Protein AF-A0A0J8VM54-F1 (afdb_monomer)

Foldseek 3Di:
DPDPPLWDKDWDDDPRVVCQQCQQQPPCSVVLVVQLVVQCVVFFVPDDDADKIWIATPVGHTWIFHPFQKTWGADPVLGDTDIDGRVLSRLLSSLVSLVVQLVVCVVVVNVPSNVSSVVNNVSSVVNLVSDPCSVSSVSSND

Sequence (142 aa):
MTSAVIPVVTRIEGAQRLCFLPDLFGGDFVFAESMVYAYADRYCPDYRG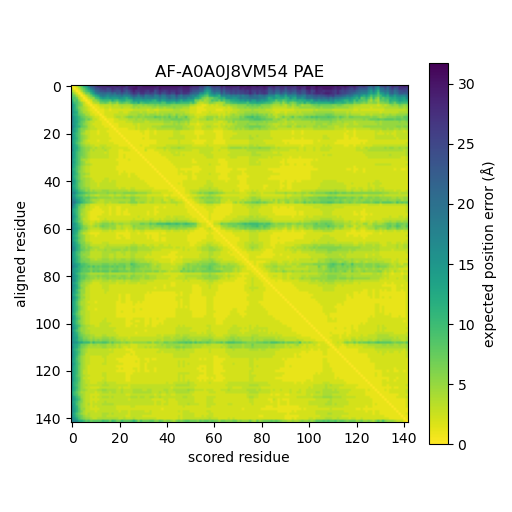GYWHFYRLPDGGGFMAPDADILTLSNACNGFSGTVSGNAAGFILTALVLNHRCWHYNRHGNGALCAHMAKRHEQLMSFVAFHPEQSLIWRALD

Organism: NCBI:txid435910

Radius of gyration: 14.7 Å; Cα contacts (8 Å, |Δi|>4): 213; chains: 1; bounding box: 39×41×33 Å

Structure (mmCIF, N/CA/C/O backbone):
data_AF-A0A0J8VM54-F1
#
_entry.id   AF-A0A0J8VM54-F1
#
loop_
_atom_site.group_PDB
_atom_site.id
_atom_site.type_symbol
_atom_site.label_atom_id
_atom_site.label_alt_id
_atom_site.label_comp_id
_atom_site.label_asym_id
_atom_site.label_entity_id
_atom_site.label_seq_id
_atom_site.pdbx_PDB_ins_code
_atom_site.Cartn_x
_atom_site.Cartn_y
_atom_site.Cartn_z
_atom_site.occupancy
_atom_site.B_iso_or_equiv
_atom_site.auth_seq_id
_atom_site.auth_comp_id
_atom_site.auth_asym_id
_atom_site.auth_atom_id
_atom_site.pdbx_PDB_model_num
ATOM 1 N N . MET A 1 1 ? -17.795 27.802 -5.518 1.00 38.44 1 MET A N 1
ATOM 2 C CA . MET A 1 1 ? -17.517 26.688 -4.590 1.00 38.44 1 MET A CA 1
ATOM 3 C C . MET A 1 1 ? -17.520 25.414 -5.416 1.00 38.44 1 MET A C 1
ATOM 5 O O . MET A 1 1 ? -18.585 24.891 -5.711 1.00 38.44 1 MET A O 1
ATOM 9 N N . THR A 1 2 ? -16.363 24.995 -5.923 1.00 43.06 2 THR A N 1
ATOM 10 C CA . THR A 1 2 ? -16.221 23.716 -6.628 1.00 43.06 2 THR A CA 1
ATOM 11 C C . THR A 1 2 ? -16.430 22.606 -5.607 1.00 43.06 2 THR A C 1
ATOM 13 O O . THR A 1 2 ? -15.678 22.504 -4.642 1.00 43.06 2 THR A O 1
ATOM 16 N N . SER A 1 3 ? -17.499 21.827 -5.768 1.00 45.53 3 SER A N 1
ATOM 17 C CA . SER A 1 3 ? -17.696 20.607 -4.988 1.00 45.53 3 SER A CA 1
ATOM 18 C C . SER A 1 3 ? -16.479 19.712 -5.230 1.00 45.53 3 SER A C 1
ATOM 20 O O . SER A 1 3 ? -16.167 19.406 -6.383 1.00 45.53 3 SER A O 1
ATOM 22 N N . ALA A 1 4 ? -15.730 19.385 -4.177 1.00 58.78 4 ALA A N 1
ATOM 23 C CA . ALA A 1 4 ? -14.608 18.466 -4.285 1.00 58.78 4 ALA A CA 1
ATOM 24 C C . ALA A 1 4 ? -15.178 17.083 -4.617 1.00 58.78 4 ALA A C 1
ATOM 26 O O . ALA A 1 4 ? -15.826 16.454 -3.782 1.00 58.78 4 ALA A O 1
ATOM 27 N N . VAL A 1 5 ? -14.997 16.644 -5.861 1.00 66.81 5 VAL A N 1
ATOM 28 C CA . VAL A 1 5 ? -15.379 15.298 -6.287 1.00 66.81 5 VAL A CA 1
ATOM 29 C C . VAL A 1 5 ? -14.474 14.324 -5.543 1.00 66.81 5 VAL A C 1
ATOM 31 O O . VAL A 1 5 ? -13.259 14.368 -5.723 1.00 66.81 5 VAL A O 1
ATOM 34 N N . ILE A 1 6 ? -15.053 13.472 -4.692 1.00 70.38 6 ILE A N 1
ATOM 35 C CA . ILE A 1 6 ? -14.310 12.386 -4.049 1.00 70.38 6 ILE A CA 1
ATOM 36 C C . ILE A 1 6 ? -13.888 11.417 -5.162 1.00 70.38 6 ILE A C 1
ATOM 38 O O . ILE A 1 6 ? -14.760 10.886 -5.859 1.00 70.38 6 ILE A O 1
ATOM 42 N N . PRO A 1 7 ? -12.583 11.203 -5.375 1.00 79.56 7 PRO A N 1
ATOM 43 C CA . PRO A 1 7 ? -12.121 10.340 -6.444 1.00 79.56 7 PRO A CA 1
ATOM 44 C C . PRO A 1 7 ? -12.514 8.883 -6.148 1.00 79.56 7 PRO A C 1
ATOM 46 O O . PRO A 1 7 ? -12.348 8.383 -5.036 1.00 79.56 7 PRO A O 1
ATOM 49 N N . VAL A 1 8 ? -13.103 8.206 -7.140 1.00 83.94 8 VAL A N 1
ATOM 50 C CA . VAL A 1 8 ? -13.691 6.868 -6.968 1.00 83.94 8 VAL A CA 1
ATOM 51 C C . VAL A 1 8 ? -12.605 5.797 -7.056 1.00 83.94 8 VAL A C 1
ATOM 53 O O . VAL A 1 8 ? -12.021 5.585 -8.119 1.00 83.94 8 VAL A O 1
ATOM 56 N N . VAL A 1 9 ? -12.371 5.081 -5.956 1.00 91.56 9 VAL A N 1
ATOM 57 C CA . VAL A 1 9 ? -11.531 3.873 -5.938 1.00 91.56 9 VAL A CA 1
ATOM 58 C C . VAL A 1 9 ? -12.365 2.678 -6.371 1.00 91.56 9 VAL A C 1
ATOM 60 O O . VAL A 1 9 ? -13.421 2.412 -5.801 1.00 91.56 9 VAL A O 1
ATOM 63 N N . THR A 1 10 ? -11.879 1.930 -7.358 1.00 93.69 10 THR A N 1
ATOM 64 C CA . THR A 1 10 ? -12.584 0.750 -7.874 1.00 93.69 10 THR A CA 1
ATOM 65 C C . THR A 1 10 ? -11.912 -0.524 -7.386 1.00 93.69 10 THR A C 1
ATOM 67 O O . THR A 1 10 ? -10.736 -0.752 -7.669 1.00 93.69 10 THR A O 1
ATOM 70 N N . ARG A 1 11 ? -12.657 -1.378 -6.681 1.00 96.00 11 ARG A N 1
ATOM 71 C CA . ARG A 1 11 ? -12.203 -2.732 -6.346 1.00 96.00 11 ARG A CA 1
ATOM 72 C C . ARG A 1 11 ? -12.230 -3.605 -7.605 1.00 96.00 11 ARG A C 1
ATOM 74 O O . ARG A 1 11 ? -13.236 -3.652 -8.306 1.00 96.00 11 ARG A O 1
ATOM 81 N N . ILE A 1 12 ? -11.113 -4.262 -7.898 1.00 96.06 12 ILE A N 1
ATOM 82 C CA . ILE A 1 12 ? -10.918 -5.080 -9.096 1.00 96.06 12 ILE A CA 1
ATOM 83 C C . ILE A 1 12 ? -11.323 -6.528 -8.824 1.00 96.06 12 ILE A C 1
ATOM 85 O O . ILE A 1 12 ? -10.815 -7.174 -7.902 1.00 96.06 12 ILE A O 1
ATOM 89 N N . GLU A 1 13 ? -12.195 -7.045 -9.688 1.00 93.75 13 GLU A N 1
ATOM 90 C CA . GLU A 1 13 ? -12.792 -8.376 -9.585 1.00 93.75 13 GLU A CA 1
ATOM 91 C C . GLU A 1 13 ? -12.585 -9.205 -10.861 1.00 93.75 13 GLU A C 1
ATOM 93 O O . GLU A 1 13 ? -12.308 -8.686 -11.946 1.00 93.75 13 GLU A O 1
ATOM 98 N N . GLY A 1 14 ? -12.718 -10.527 -10.728 1.00 93.25 14 GLY A N 1
ATOM 99 C CA . GLY A 1 14 ? -12.688 -11.461 -11.855 1.00 93.25 14 GLY A CA 1
ATOM 100 C C . GLY A 1 14 ? -11.409 -11.387 -12.699 1.00 93.25 14 GLY A C 1
ATOM 101 O O . GLY A 1 14 ? -10.300 -11.278 -12.176 1.00 93.25 14 GLY A O 1
ATOM 102 N N . ALA A 1 15 ? -11.562 -11.460 -14.025 1.00 90.94 15 ALA A N 1
ATOM 103 C CA . ALA A 1 15 ? -10.441 -11.567 -14.964 1.00 90.94 15 ALA A CA 1
ATOM 104 C C . ALA A 1 15 ? -9.508 -10.341 -14.967 1.00 90.94 15 ALA A C 1
ATOM 106 O O . ALA A 1 15 ? -8.327 -10.471 -15.280 1.00 90.94 15 ALA A O 1
ATOM 107 N N . GLN A 1 16 ? -10.002 -9.162 -14.570 1.00 89.75 16 GLN A N 1
ATOM 108 C CA . GLN A 1 16 ? -9.200 -7.933 -14.511 1.00 89.75 16 GLN A CA 1
ATOM 109 C C . GLN A 1 16 ? -8.059 -8.025 -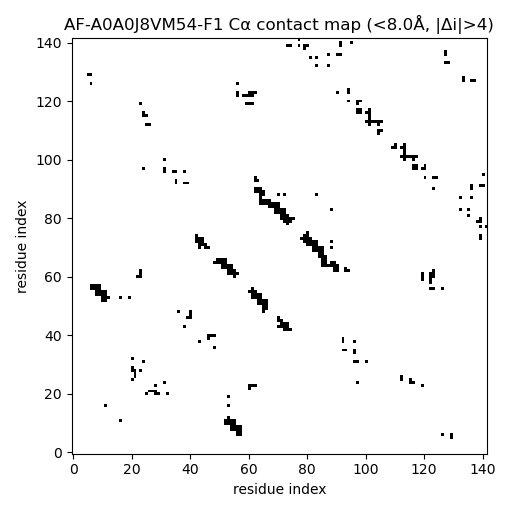13.489 1.00 89.75 16 GLN A C 1
ATOM 111 O O . GLN A 1 16 ? -7.042 -7.344 -13.628 1.00 89.75 16 GLN A O 1
ATOM 116 N N . ARG A 1 17 ? -8.190 -8.903 -12.485 1.00 94.56 17 ARG A N 1
ATOM 117 C CA . ARG A 1 17 ? -7.151 -9.143 -11.476 1.00 94.56 17 ARG A CA 1
ATOM 118 C C . ARG A 1 17 ? -5.847 -9.656 -12.089 1.00 94.56 17 ARG A C 1
ATOM 120 O O . ARG A 1 17 ? -4.784 -9.341 -11.565 1.00 94.56 17 ARG A O 1
ATOM 127 N N . LEU A 1 18 ? -5.920 -10.385 -13.208 1.00 92.25 18 LEU A N 1
ATOM 128 C CA . LEU A 1 18 ? -4.757 -10.983 -13.876 1.00 92.25 18 LEU A CA 1
ATOM 129 C C . LEU A 1 18 ? -3.773 -9.935 -14.415 1.00 92.25 18 LEU A C 1
ATOM 131 O O . LEU A 1 18 ? -2.579 -10.203 -14.510 1.00 92.25 18 LEU A O 1
ATOM 135 N N . CYS A 1 19 ? -4.261 -8.739 -14.748 1.00 93.12 19 CYS A N 1
ATOM 136 C CA . CYS A 1 19 ? -3.438 -7.661 -15.296 1.00 93.12 19 CYS A CA 1
ATOM 137 C C . CYS A 1 19 ? -3.046 -6.613 -14.246 1.00 93.12 19 CYS A C 1
ATOM 139 O O . CYS A 1 19 ? -2.216 -5.752 -14.521 1.00 93.12 19 CYS A O 1
ATOM 141 N N . PHE A 1 20 ? -3.612 -6.676 -13.036 1.00 96.50 20 PHE A N 1
ATOM 142 C CA . PHE A 1 20 ? -3.445 -5.615 -12.045 1.00 96.50 20 PHE A CA 1
ATOM 143 C C . PHE A 1 20 ? -2.002 -5.475 -11.547 1.00 96.50 20 PHE A C 1
ATOM 145 O O . PHE A 1 20 ? -1.466 -4.369 -11.516 1.00 96.50 20 PHE A O 1
ATOM 152 N N . LEU A 1 21 ? -1.360 -6.580 -11.164 1.00 97.06 21 LEU A N 1
ATOM 153 C CA . LEU A 1 21 ? -0.003 -6.543 -10.612 1.00 97.06 21 LEU A CA 1
ATOM 154 C C . LEU A 1 21 ? 1.047 -6.142 -11.661 1.00 97.06 21 LEU A C 1
ATOM 156 O O . LEU A 1 21 ? 1.862 -5.273 -11.345 1.00 97.06 21 LEU A O 1
ATOM 160 N N . PRO A 1 22 ? 1.012 -6.664 -12.907 1.00 96.50 22 PRO A N 1
ATOM 161 C CA . PRO A 1 22 ? 1.838 -6.128 -13.988 1.00 96.50 22 PRO A CA 1
ATOM 162 C C . PRO A 1 22 ? 1.615 -4.629 -14.238 1.00 96.50 22 PRO A C 1
ATOM 164 O O . PRO A 1 22 ? 2.578 -3.894 -14.438 1.00 96.50 22 PRO A O 1
ATOM 167 N N . ASP A 1 23 ? 0.376 -4.133 -14.170 1.00 95.81 23 ASP A N 1
ATOM 168 C CA . ASP A 1 23 ? 0.091 -2.700 -14.334 1.00 95.81 23 ASP A CA 1
ATOM 169 C C . ASP A 1 23 ? 0.650 -1.839 -13.1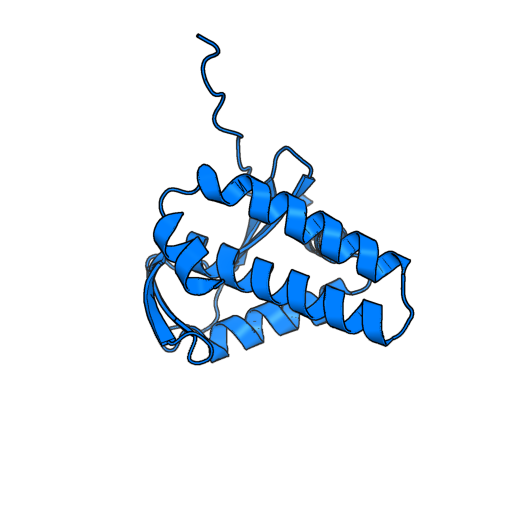86 1.00 95.81 23 ASP A C 1
ATOM 171 O O . ASP A 1 23 ? 1.096 -0.697 -13.395 1.00 95.81 23 ASP A O 1
ATOM 175 N N . LEU A 1 24 ? 0.577 -2.365 -11.960 1.00 97.38 24 LEU A N 1
ATOM 176 C CA . LEU A 1 24 ? 1.017 -1.692 -10.743 1.00 97.38 24 LEU A CA 1
ATOM 177 C C . LEU A 1 24 ? 2.546 -1.665 -10.654 1.00 97.38 24 LEU A C 1
ATOM 179 O O . LEU A 1 24 ? 3.123 -0.596 -10.500 1.00 97.38 24 LEU A O 1
ATOM 183 N N . PHE A 1 25 ? 3.206 -2.807 -10.824 1.00 97.88 25 PHE A N 1
ATOM 184 C CA . PHE A 1 25 ? 4.638 -2.976 -10.561 1.00 97.88 25 PHE A CA 1
ATOM 185 C C . PHE A 1 25 ? 5.500 -3.128 -11.827 1.00 97.88 25 PHE A C 1
ATOM 187 O O . PHE A 1 25 ? 6.725 -3.212 -11.743 1.00 97.88 25 PHE A O 1
ATOM 194 N N . GLY A 1 26 ? 4.898 -3.154 -13.016 1.00 96.06 26 GLY A N 1
ATOM 195 C CA . GLY A 1 26 ? 5.623 -3.385 -14.264 1.00 96.06 26 GLY A CA 1
ATOM 196 C C . GLY A 1 26 ? 6.219 -4.793 -14.316 1.00 96.06 26 GLY A C 1
ATOM 197 O O . GLY A 1 26 ? 5.677 -5.736 -13.746 1.00 96.06 26 GLY A O 1
ATOM 198 N N . GLY A 1 27 ? 7.377 -4.941 -14.966 1.00 95.31 27 GLY A N 1
ATOM 199 C CA . GLY A 1 27 ? 8.084 -6.227 -15.078 1.00 95.31 27 GLY A CA 1
ATOM 200 C C . GLY A 1 27 ? 8.609 -6.807 -13.755 1.00 95.31 27 GLY A C 1
ATOM 201 O O . GLY A 1 27 ? 9.121 -7.920 -13.748 1.00 95.31 27 GLY A O 1
ATOM 202 N N . ASP A 1 28 ? 8.481 -6.077 -12.645 1.00 96.19 28 ASP A N 1
ATOM 203 C CA . ASP A 1 28 ? 8.923 -6.484 -11.306 1.00 96.19 28 ASP A CA 1
ATOM 204 C C . ASP A 1 28 ? 7.815 -7.138 -10.463 1.00 96.19 28 ASP A C 1
ATOM 206 O O . ASP A 1 28 ? 8.016 -7.462 -9.294 1.00 96.19 28 ASP A O 1
ATOM 210 N N . PHE A 1 29 ? 6.619 -7.304 -11.032 1.00 97.12 29 PHE A N 1
ATOM 211 C CA . PHE A 1 29 ? 5.409 -7.599 -10.268 1.00 97.12 29 PHE A CA 1
ATOM 212 C C . PHE A 1 29 ? 5.489 -8.831 -9.364 1.00 97.12 29 PHE A C 1
ATOM 214 O O . PHE A 1 29 ? 4.998 -8.763 -8.244 1.00 97.12 29 PHE A O 1
ATOM 221 N N . VAL A 1 30 ? 6.159 -9.906 -9.786 1.00 96.62 30 VAL A N 1
ATOM 222 C CA . VAL A 1 30 ? 6.317 -11.129 -8.974 1.00 96.62 30 VAL A CA 1
ATOM 223 C C . VAL A 1 30 ? 7.122 -10.859 -7.696 1.00 96.62 30 VAL A C 1
ATOM 225 O O . VAL A 1 30 ? 6.755 -11.298 -6.604 1.00 96.62 30 VAL A O 1
ATOM 228 N N . PHE A 1 31 ? 8.225 -10.115 -7.817 1.00 96.88 31 PHE A N 1
ATOM 229 C CA . PHE A 1 31 ? 9.075 -9.780 -6.675 1.00 96.88 31 PHE A CA 1
ATOM 230 C C . PHE A 1 31 ? 8.419 -8.731 -5.782 1.00 96.88 31 PHE A C 1
ATOM 232 O O . PHE A 1 31 ? 8.475 -8.849 -4.558 1.00 96.88 31 PHE A O 1
ATOM 239 N N . ALA A 1 32 ? 7.789 -7.720 -6.379 1.00 97.88 32 ALA A N 1
ATOM 240 C CA . ALA A 1 32 ? 7.105 -6.669 -5.642 1.00 97.88 32 ALA A CA 1
ATOM 241 C C . ALA A 1 32 ? 5.902 -7.211 -4.853 1.00 97.88 32 ALA A C 1
ATOM 243 O O . ALA A 1 32 ? 5.771 -6.895 -3.674 1.00 97.88 32 ALA A O 1
ATOM 244 N N . GLU A 1 33 ? 5.086 -8.087 -5.446 1.00 98.00 33 GLU A N 1
ATOM 245 C CA . GLU A 1 33 ? 3.987 -8.777 -4.757 1.00 98.00 33 GLU A CA 1
ATOM 246 C C . GLU A 1 33 ? 4.500 -9.574 -3.550 1.00 98.00 33 GLU A C 1
ATOM 248 O O . GLU A 1 33 ? 4.041 -9.375 -2.425 1.00 98.00 33 GLU A O 1
ATOM 253 N N . SER A 1 34 ? 5.524 -10.407 -3.760 1.00 97.88 34 SER A N 1
ATOM 254 C CA . SER A 1 34 ? 6.143 -11.184 -2.679 1.00 97.88 34 SER A CA 1
ATOM 255 C C . SER A 1 34 ? 6.678 -10.284 -1.557 1.00 97.88 34 SER A C 1
ATOM 257 O O . SER A 1 34 ? 6.594 -10.624 -0.377 1.00 97.88 34 SER A O 1
ATOM 259 N N . MET A 1 35 ? 7.204 -9.107 -1.907 1.00 98.38 35 MET A N 1
ATOM 260 C CA . MET A 1 35 ? 7.694 -8.129 -0.940 1.00 98.38 35 MET A CA 1
ATOM 261 C C . MET A 1 35 ? 6.562 -7.475 -0.143 1.00 98.38 35 MET A C 1
ATOM 263 O O . MET A 1 35 ? 6.746 -7.234 1.048 1.00 98.38 35 MET A O 1
ATOM 267 N N . VAL A 1 36 ? 5.395 -7.228 -0.751 1.00 98.44 36 VAL A N 1
ATOM 268 C CA . VAL A 1 36 ? 4.212 -6.737 -0.024 1.00 98.44 36 VAL A CA 1
ATOM 269 C C . VAL A 1 36 ? 3.790 -7.745 1.043 1.00 98.44 36 VAL A C 1
ATOM 271 O O . VAL A 1 36 ? 3.539 -7.350 2.180 1.00 98.44 36 VAL A O 1
ATOM 274 N N . TYR A 1 37 ? 3.786 -9.041 0.726 1.00 98.19 37 TYR A N 1
ATOM 275 C CA . TYR A 1 37 ? 3.479 -10.085 1.709 1.00 98.19 37 TYR A CA 1
ATOM 276 C C . TYR A 1 37 ? 4.517 -10.157 2.827 1.00 98.19 37 TYR A C 1
ATOM 278 O O . TYR A 1 37 ? 4.149 -10.159 3.999 1.00 98.19 37 TYR A O 1
ATOM 286 N N . ALA A 1 38 ? 5.806 -10.109 2.486 1.00 98.00 38 ALA A N 1
ATOM 287 C CA . ALA A 1 38 ? 6.871 -10.071 3.486 1.00 98.00 38 ALA A CA 1
ATOM 288 C C . ALA A 1 38 ? 6.784 -8.821 4.381 1.00 98.00 38 ALA A C 1
ATOM 290 O O . ALA A 1 38 ? 7.131 -8.861 5.561 1.00 98.00 38 ALA A O 1
ATOM 291 N N . TYR A 1 39 ? 6.320 -7.696 3.835 1.00 98.06 39 TYR A N 1
ATOM 292 C CA . TYR A 1 39 ? 6.073 -6.485 4.608 1.00 98.06 39 TYR A CA 1
ATOM 293 C C . TYR A 1 39 ? 4.859 -6.657 5.520 1.00 98.06 39 TYR A C 1
ATOM 295 O O . TYR A 1 39 ? 4.931 -6.257 6.676 1.00 98.06 39 TYR A O 1
ATOM 303 N N . ALA A 1 40 ? 3.782 -7.289 5.056 1.00 98.06 40 ALA A N 1
ATOM 304 C CA . ALA A 1 40 ? 2.645 -7.610 5.911 1.00 98.06 40 ALA A CA 1
ATOM 305 C C . ALA A 1 40 ? 3.076 -8.476 7.108 1.00 98.06 40 ALA A C 1
ATOM 307 O O . ALA A 1 40 ? 2.785 -8.111 8.243 1.00 98.06 40 ALA A O 1
ATOM 308 N N . ASP A 1 41 ? 3.860 -9.535 6.882 1.00 96.88 41 ASP A N 1
ATOM 309 C CA . ASP A 1 41 ? 4.398 -10.381 7.960 1.00 96.88 41 ASP A CA 1
ATOM 310 C C . ASP A 1 41 ? 5.304 -9.603 8.928 1.00 96.88 41 ASP A C 1
ATOM 312 O O . ASP A 1 41 ? 5.322 -9.859 10.131 1.00 96.88 41 ASP A O 1
ATOM 316 N N . ARG A 1 42 ? 6.072 -8.637 8.411 1.00 96.38 42 ARG A N 1
ATOM 317 C CA . ARG A 1 42 ? 7.005 -7.834 9.210 1.00 96.38 42 ARG A CA 1
ATOM 318 C C . ARG A 1 42 ? 6.313 -6.762 10.048 1.00 96.38 42 ARG A C 1
ATOM 320 O O . ARG A 1 42 ? 6.707 -6.544 11.191 1.00 96.38 42 ARG A O 1
ATOM 327 N N . TYR A 1 43 ? 5.383 -6.026 9.450 1.00 97.00 43 TYR A N 1
ATOM 328 C CA . TYR A 1 43 ? 4.792 -4.823 10.039 1.00 97.00 43 TYR A CA 1
ATOM 329 C C . TYR A 1 43 ? 3.475 -5.114 10.764 1.00 97.00 43 TYR A C 1
ATOM 331 O O . TYR A 1 43 ? 3.075 -4.316 11.609 1.00 97.00 43 TYR A O 1
ATOM 339 N N . CYS A 1 44 ? 2.817 -6.243 10.482 1.00 97.19 44 CYS A N 1
ATOM 340 C CA . CYS A 1 44 ? 1.533 -6.596 11.076 1.00 97.19 44 CYS A CA 1
ATOM 341 C C . CYS A 1 44 ? 1.640 -7.903 11.887 1.00 97.19 44 CYS A C 1
ATOM 343 O O . CYS A 1 44 ? 1.487 -8.982 11.318 1.00 97.19 44 CYS A O 1
ATOM 345 N N . PRO A 1 45 ? 1.853 -7.859 13.218 1.00 95.00 45 PRO A N 1
ATOM 346 C CA . PRO A 1 45 ? 2.047 -9.068 14.035 1.00 95.00 45 PRO A CA 1
ATOM 347 C C . PRO A 1 45 ? 0.839 -10.020 14.038 1.00 95.00 45 PRO A C 1
ATOM 349 O O . PRO A 1 45 ? 0.986 -11.233 14.224 1.00 95.00 45 PRO A O 1
ATOM 352 N N . ASP A 1 46 ? -0.356 -9.478 13.811 1.00 93.12 46 ASP A N 1
ATOM 353 C CA . ASP A 1 46 ? -1.610 -10.232 13.779 1.00 93.12 46 ASP A CA 1
ATOM 354 C C . ASP A 1 46 ? -1.942 -10.774 12.381 1.00 93.12 46 ASP A C 1
ATOM 356 O O . ASP A 1 46 ? -2.910 -11.515 12.220 1.00 93.12 46 ASP A O 1
ATOM 360 N N . TYR A 1 47 ? -1.141 -10.441 11.363 1.00 95.31 47 TYR A N 1
ATOM 361 C CA . TYR A 1 47 ? -1.336 -10.946 10.010 1.00 95.31 47 TYR A CA 1
ATOM 362 C C . TYR A 1 47 ? -1.026 -12.450 9.941 1.00 95.31 47 TYR A C 1
ATOM 364 O O . TYR A 1 47 ? -0.111 -12.965 10.592 1.00 95.31 47 TYR A O 1
ATOM 372 N N . ARG A 1 48 ? -1.852 -13.185 9.192 1.00 92.75 48 ARG A N 1
ATOM 373 C CA . ARG A 1 48 ? -1.799 -14.655 9.075 1.00 92.75 48 ARG A CA 1
ATOM 374 C C . ARG A 1 48 ? -1.853 -15.123 7.620 1.00 92.75 48 ARG A C 1
ATOM 376 O O . ARG A 1 48 ? -2.225 -16.263 7.353 1.00 92.75 48 ARG A O 1
ATOM 383 N N . GLY A 1 49 ? -1.509 -14.250 6.675 1.00 92.56 49 GLY A N 1
ATOM 384 C CA . GLY A 1 49 ? -1.800 -14.494 5.267 1.00 92.56 49 GLY A CA 1
ATOM 385 C C . GLY A 1 49 ? -3.273 -14.243 4.942 1.00 92.56 49 GLY A C 1
ATOM 386 O O . GLY A 1 49 ? -4.005 -13.632 5.719 1.00 92.56 49 GLY A O 1
ATOM 387 N N . GLY A 1 50 ? -3.707 -14.733 3.783 1.00 92.75 50 GLY A N 1
ATOM 388 C CA . GLY A 1 50 ? -5.099 -14.659 3.347 1.00 92.75 50 GLY A CA 1
ATOM 389 C C . GLY A 1 50 ? -5.242 -14.140 1.925 1.00 92.75 50 GLY A C 1
ATOM 390 O O . GLY A 1 50 ? -4.274 -14.039 1.168 1.00 92.75 50 GLY A O 1
ATOM 391 N N . TYR A 1 51 ? -6.482 -13.836 1.558 1.00 95.88 51 TYR A N 1
ATOM 392 C CA . TYR A 1 51 ? -6.794 -13.253 0.262 1.00 95.88 51 TYR A CA 1
ATOM 393 C C . TYR A 1 51 ? -6.412 -11.770 0.225 1.00 95.88 51 TYR A C 1
ATOM 395 O O . TYR A 1 51 ? -6.403 -11.098 1.253 1.00 95.88 51 TYR A O 1
ATOM 403 N N . TRP A 1 52 ? -6.104 -11.259 -0.969 1.00 97.81 52 TRP A N 1
ATOM 404 C CA . TRP A 1 52 ? -5.798 -9.846 -1.181 1.00 97.81 52 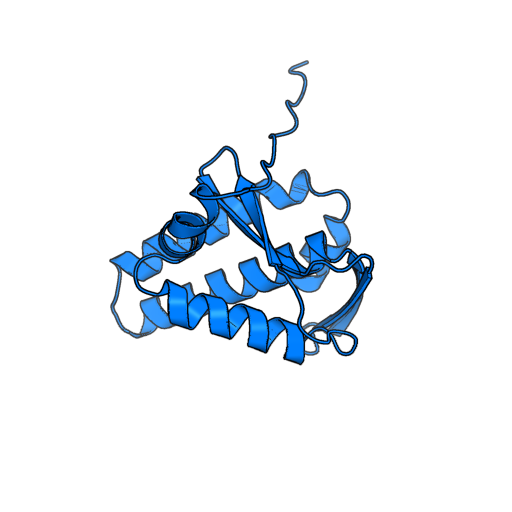TRP A CA 1
ATOM 405 C C . TRP A 1 52 ? -6.740 -9.224 -2.208 1.00 97.81 52 TRP A C 1
ATOM 407 O O . TRP A 1 52 ? -6.892 -9.703 -3.339 1.00 97.81 52 TRP A O 1
ATOM 417 N N . HIS A 1 53 ? -7.351 -8.113 -1.820 1.00 97.81 53 HIS A N 1
ATOM 418 C CA . HIS A 1 53 ? -8.163 -7.260 -2.678 1.00 97.81 53 HIS A CA 1
ATOM 419 C C . HIS A 1 53 ? -7.274 -6.292 -3.448 1.00 97.81 53 HIS A C 1
ATOM 421 O O . HIS A 1 53 ? -6.265 -5.816 -2.932 1.00 97.81 53 HIS A O 1
ATOM 427 N N . PHE A 1 54 ? -7.662 -5.980 -4.681 1.00 98.00 54 PHE A N 1
ATOM 428 C CA . PHE A 1 54 ? -6.951 -5.034 -5.537 1.00 98.00 54 PHE A CA 1
ATOM 429 C C . PHE A 1 54 ? -7.829 -3.820 -5.786 1.00 98.00 54 PHE A C 1
ATOM 431 O O . PHE A 1 54 ? -9.017 -3.958 -6.074 1.00 98.00 54 PHE A O 1
ATOM 438 N N . TYR A 1 55 ? -7.239 -2.637 -5.688 1.00 97.38 55 TYR A N 1
ATOM 439 C CA . TYR A 1 55 ? -7.930 -1.363 -5.789 1.00 97.38 55 TYR A CA 1
ATOM 440 C C . TYR A 1 55 ? -7.248 -0.506 -6.846 1.00 97.38 55 TYR A C 1
ATOM 442 O O . TYR A 1 55 ? -6.052 -0.237 -6.765 1.00 97.38 55 TYR A O 1
ATOM 450 N N . ARG A 1 56 ? -8.008 -0.076 -7.851 1.00 96.25 56 ARG A N 1
ATOM 451 C CA . ARG A 1 56 ? -7.560 0.814 -8.924 1.00 96.25 56 ARG A CA 1
ATOM 452 C C . ARG A 1 56 ? -7.964 2.244 -8.585 1.00 96.25 56 ARG A C 1
ATOM 454 O O . ARG A 1 56 ? -9.123 2.504 -8.256 1.00 96.25 56 ARG A O 1
ATOM 461 N N . LEU A 1 57 ? -6.999 3.152 -8.680 1.00 94.88 57 LEU A N 1
ATOM 462 C CA . LEU A 1 57 ? -7.212 4.587 -8.503 1.00 94.88 57 LEU A CA 1
ATOM 463 C C . LEU A 1 57 ? -7.623 5.232 -9.838 1.00 94.88 57 LEU A C 1
ATOM 465 O O . LEU A 1 57 ? -7.205 4.744 -10.895 1.00 94.88 57 LEU A O 1
ATOM 469 N N . PRO A 1 58 ? -8.410 6.323 -9.815 1.00 89.81 58 PRO A N 1
ATOM 470 C CA . PRO A 1 58 ? -8.903 6.964 -11.035 1.00 89.81 58 PRO A CA 1
ATOM 471 C C . PRO A 1 58 ? -7.779 7.577 -11.877 1.00 89.81 58 PRO A C 1
ATOM 473 O O . PRO A 1 58 ? -7.830 7.511 -13.102 1.00 89.81 58 PRO A O 1
ATOM 476 N N . ASP A 1 59 ? -6.718 8.067 -11.233 1.00 86.44 59 ASP A N 1
ATOM 477 C CA . ASP A 1 59 ? -5.549 8.647 -11.907 1.00 86.44 59 ASP A CA 1
ATOM 478 C C . ASP A 1 59 ? -4.551 7.582 -12.399 1.00 86.44 59 ASP A C 1
ATOM 480 O O . ASP A 1 59 ? -3.452 7.904 -12.857 1.00 86.44 59 ASP A O 1
ATOM 484 N N . GLY A 1 60 ? -4.927 6.302 -12.315 1.00 86.25 60 GLY A N 1
ATOM 485 C CA . GLY A 1 60 ? -4.086 5.152 -12.622 1.00 86.25 60 GLY A CA 1
ATOM 486 C C . GLY A 1 60 ? -3.302 4.637 -11.413 1.00 86.25 60 GLY A C 1
ATOM 487 O O . GLY A 1 60 ? -3.320 5.209 -10.328 1.00 86.25 60 GLY A O 1
ATOM 488 N N . GLY A 1 61 ? -2.617 3.508 -11.598 1.00 91.56 61 GLY A N 1
ATOM 489 C CA . GLY A 1 61 ? -1.986 2.795 -10.488 1.00 91.56 61 GLY A CA 1
ATOM 490 C C . GLY A 1 61 ? -3.014 2.070 -9.623 1.00 91.56 61 GLY A C 1
ATOM 491 O O . GLY A 1 61 ? -3.985 1.517 -10.146 1.00 91.56 61 GLY A O 1
ATOM 492 N N . GLY A 1 62 ? -2.778 2.014 -8.318 1.00 96.75 62 GLY A N 1
ATOM 493 C CA . GLY A 1 62 ? -3.597 1.225 -7.412 1.00 96.75 62 GLY A CA 1
ATOM 494 C C . GLY A 1 62 ? -2.851 0.788 -6.165 1.00 96.75 62 GLY A C 1
ATOM 495 O O . GLY A 1 62 ? -1.686 1.127 -5.971 1.00 96.75 62 GLY A O 1
ATOM 496 N N . PHE A 1 63 ? -3.529 -0.007 -5.351 1.00 98.25 63 PHE A N 1
ATOM 497 C CA . PHE A 1 63 ? -2.918 -0.722 -4.243 1.00 98.25 63 PHE A CA 1
ATOM 498 C C . PHE A 1 63 ? -3.561 -2.088 -4.042 1.00 98.25 63 PHE A C 1
ATOM 500 O O . PHE A 1 63 ? -4.646 -2.372 -4.556 1.00 98.25 63 PHE A O 1
ATOM 507 N N . MET A 1 64 ? -2.866 -2.942 -3.301 1.00 98.19 64 MET A N 1
ATOM 508 C CA . MET A 1 64 ? -3.388 -4.225 -2.852 1.00 98.19 64 MET A CA 1
ATOM 509 C C . MET A 1 64 ? -3.549 -4.204 -1.337 1.00 98.19 64 MET A C 1
ATOM 511 O O . MET A 1 64 ? -2.739 -3.598 -0.640 1.00 98.19 64 MET A O 1
ATOM 515 N N . ALA A 1 65 ? -4.595 -4.850 -0.827 1.00 98.12 65 ALA A N 1
ATOM 516 C CA . ALA A 1 65 ? -4.857 -4.910 0.604 1.00 98.12 65 ALA A CA 1
ATOM 517 C C . ALA A 1 65 ? -5.303 -6.298 1.061 1.00 98.12 65 ALA A C 1
ATOM 519 O O . ALA A 1 65 ? -6.037 -6.956 0.321 1.00 98.12 65 ALA A O 1
ATOM 520 N N . PRO A 1 66 ? -4.897 -6.738 2.263 1.00 97.81 66 PRO A N 1
ATOM 521 C CA . PRO A 1 66 ? -5.352 -8.002 2.816 1.00 97.81 66 PRO A CA 1
ATOM 522 C C . PRO A 1 66 ? -6.860 -7.969 3.080 1.00 97.81 66 PRO A C 1
ATOM 524 O O . PRO A 1 66 ? -7.430 -6.933 3.434 1.00 97.81 66 PRO A O 1
ATOM 527 N N . ASP A 1 67 ? -7.498 -9.123 2.926 1.00 96.88 67 ASP A N 1
ATOM 528 C CA . ASP A 1 67 ? -8.875 -9.366 3.343 1.00 96.88 67 ASP A CA 1
ATOM 529 C C . ASP A 1 67 ? -8.928 -9.539 4.867 1.00 96.88 67 ASP A C 1
ATOM 531 O O . ASP A 1 67 ? -8.957 -10.650 5.394 1.00 96.88 67 ASP A O 1
ATOM 535 N N . ALA A 1 68 ? -8.824 -8.416 5.573 1.00 95.25 68 ALA A N 1
ATOM 536 C CA . ALA A 1 68 ? -8.851 -8.340 7.024 1.00 95.25 68 ALA A CA 1
ATOM 537 C C . ALA A 1 68 ? -9.647 -7.108 7.465 1.00 95.25 68 ALA A C 1
ATOM 539 O O . ALA A 1 68 ? -9.484 -6.025 6.899 1.00 95.25 68 ALA A O 1
ATOM 540 N N . ASP A 1 69 ? -10.463 -7.253 8.507 1.00 94.31 69 ASP A N 1
ATOM 541 C CA . ASP A 1 69 ? -11.223 -6.126 9.052 1.00 94.31 69 ASP A CA 1
ATOM 542 C C . ASP A 1 69 ? -10.284 -5.120 9.724 1.00 94.31 69 ASP A C 1
ATOM 544 O O . ASP A 1 69 ? -10.299 -3.929 9.414 1.00 94.31 69 ASP A O 1
ATOM 548 N N . ILE A 1 70 ? -9.436 -5.616 10.627 1.00 95.88 70 ILE A N 1
ATOM 549 C CA . ILE A 1 70 ? -8.554 -4.820 11.477 1.00 95.88 70 ILE A CA 1
ATOM 550 C C . ILE A 1 70 ? -7.200 -5.521 11.610 1.00 95.88 70 ILE A C 1
ATOM 552 O O . ILE A 1 70 ? -7.138 -6.732 11.819 1.00 95.88 70 ILE A O 1
ATOM 556 N N . LEU A 1 71 ? -6.117 -4.748 11.533 1.00 96.81 71 LEU A N 1
ATOM 557 C CA . LEU A 1 71 ? -4.750 -5.193 11.782 1.00 96.81 71 LEU A CA 1
ATOM 558 C C . LEU A 1 71 ? -4.035 -4.207 12.708 1.00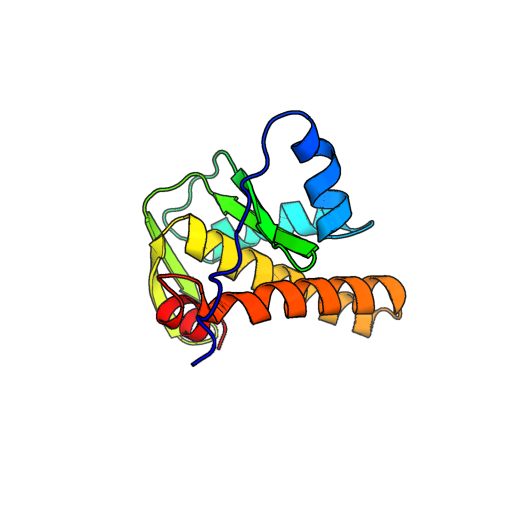 96.81 71 LEU A C 1
ATOM 560 O O . LEU A 1 71 ? -4.169 -2.990 12.577 1.00 96.81 71 LEU A O 1
ATOM 564 N N . THR A 1 72 ? -3.218 -4.728 13.618 1.00 97.19 72 THR A N 1
ATOM 565 C CA . THR A 1 72 ? -2.177 -3.921 14.259 1.00 97.19 72 THR A CA 1
ATOM 566 C C . THR A 1 72 ? -1.058 -3.711 13.249 1.00 97.19 72 THR A C 1
ATOM 568 O O . THR A 1 72 ? -0.541 -4.688 12.717 1.00 97.19 72 THR A O 1
ATOM 571 N N . LEU A 1 73 ? -0.670 -2.463 12.991 1.00 97.38 73 LEU A N 1
ATOM 572 C CA . LEU A 1 73 ? 0.491 -2.113 12.178 1.00 97.38 73 LEU A CA 1
ATOM 573 C C . LEU A 1 73 ? 1.519 -1.414 13.064 1.00 97.38 73 LEU A C 1
ATOM 575 O O . LEU A 1 73 ? 1.224 -0.402 13.701 1.00 97.38 73 LEU A O 1
ATOM 579 N N . SER A 1 74 ? 2.735 -1.949 13.093 1.00 96.44 74 SER A N 1
ATOM 580 C CA . SER A 1 74 ? 3.854 -1.392 13.842 1.00 96.44 74 SER A CA 1
ATOM 581 C C . SER A 1 74 ? 5.060 -1.192 12.939 1.00 96.44 74 SER A C 1
ATOM 583 O O . SER A 1 74 ? 5.622 -2.148 12.410 1.00 96.44 74 SER A O 1
ATOM 585 N N . ASN A 1 75 ? 5.480 0.061 12.790 1.00 93.62 75 ASN A N 1
ATOM 586 C CA . ASN A 1 75 ? 6.695 0.437 12.089 1.00 93.62 75 ASN A CA 1
ATOM 587 C C . A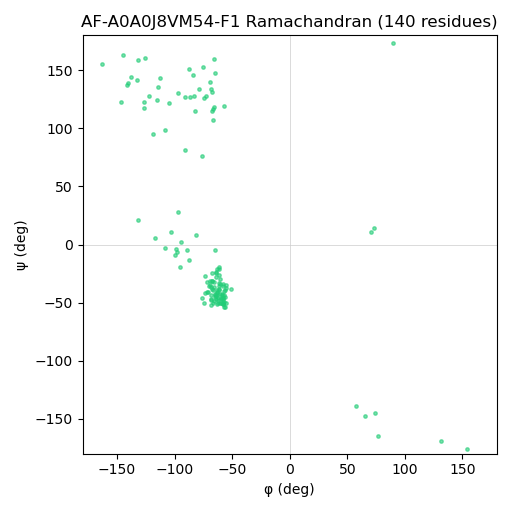SN A 1 75 ? 7.741 0.915 13.105 1.00 93.62 75 ASN A C 1
ATOM 589 O O . ASN A 1 75 ? 7.753 2.061 13.544 1.00 93.62 75 ASN A O 1
ATOM 593 N N . ALA A 1 76 ? 8.656 0.019 13.472 1.00 88.94 76 ALA A N 1
ATOM 594 C CA . ALA A 1 76 ? 9.717 0.326 14.428 1.00 88.94 76 ALA A CA 1
ATOM 595 C C . ALA A 1 76 ? 10.685 1.424 13.942 1.00 88.94 76 ALA A C 1
ATOM 597 O O . ALA A 1 76 ? 11.350 2.043 14.767 1.00 88.94 76 ALA A O 1
ATOM 598 N N . CYS A 1 77 ? 10.774 1.680 12.630 1.00 88.56 77 CYS A N 1
ATOM 599 C CA . CYS A 1 77 ? 11.689 2.683 12.082 1.00 88.56 77 CYS A CA 1
ATOM 600 C C . CYS A 1 77 ? 11.274 4.120 12.429 1.00 88.56 77 CYS A C 1
ATOM 602 O O . CYS A 1 77 ? 12.151 4.958 12.610 1.00 88.56 77 CYS A O 1
ATOM 604 N N . ASN A 1 78 ? 9.972 4.384 12.558 1.00 90.88 78 ASN A N 1
ATOM 605 C CA . ASN A 1 78 ? 9.426 5.694 12.933 1.00 90.88 78 ASN A CA 1
ATOM 606 C C . ASN A 1 78 ? 8.651 5.664 14.266 1.00 90.88 78 ASN A C 1
ATOM 608 O O . ASN A 1 78 ? 8.046 6.653 14.675 1.00 90.88 78 ASN A O 1
ATOM 612 N N . GLY A 1 79 ? 8.666 4.526 14.969 1.00 91.56 79 GLY A N 1
ATOM 613 C CA . GLY A 1 79 ? 7.978 4.345 16.247 1.00 91.56 79 GLY A CA 1
ATOM 614 C C . GLY A 1 79 ? 6.451 4.297 16.140 1.00 91.56 79 GLY A C 1
ATOM 615 O O . GLY A 1 79 ? 5.769 4.355 17.167 1.00 91.56 79 GLY A O 1
ATOM 616 N N . PHE A 1 80 ? 5.887 4.195 14.934 1.00 94.62 80 PHE A N 1
ATOM 617 C CA . PHE A 1 80 ? 4.451 4.039 14.763 1.00 94.62 80 PHE A CA 1
ATOM 618 C C . PHE A 1 80 ? 3.992 2.668 15.270 1.00 94.62 80 PHE A C 1
ATOM 620 O O . PHE A 1 80 ? 4.570 1.626 14.955 1.00 94.62 80 PHE A O 1
ATOM 627 N N . SER A 1 81 ? 2.910 2.669 16.040 1.00 95.88 81 SER A N 1
ATOM 628 C CA . SER A 1 81 ? 2.145 1.479 16.387 1.00 95.88 81 SER A CA 1
ATOM 629 C C . SER A 1 81 ? 0.686 1.887 16.502 1.00 95.88 81 SER A C 1
ATOM 631 O O . SER A 1 81 ? 0.357 2.809 17.253 1.00 95.88 81 SER A O 1
ATOM 633 N N . GLY A 1 82 ? -0.179 1.254 15.720 1.00 95.75 82 GLY A N 1
ATOM 634 C CA . GLY A 1 82 ? -1.587 1.608 15.670 1.00 95.75 82 GLY A CA 1
ATOM 635 C C . GLY A 1 82 ? -2.438 0.515 15.051 1.00 95.75 82 GLY A C 1
ATOM 636 O O . GLY A 1 82 ? -1.968 -0.305 14.268 1.00 95.75 82 GLY A O 1
ATOM 637 N N . THR A 1 83 ? -3.711 0.519 15.416 1.00 97.38 83 THR A N 1
ATOM 638 C CA . THR A 1 83 ? -4.729 -0.336 14.815 1.00 97.38 83 THR A CA 1
ATOM 639 C C . THR A 1 83 ? -5.295 0.358 13.580 1.00 97.38 83 THR A C 1
ATOM 641 O O . THR A 1 83 ? -5.722 1.509 13.668 1.00 97.38 83 THR A O 1
ATOM 644 N N . VAL A 1 84 ? -5.282 -0.332 12.442 1.00 97.50 84 VAL A N 1
ATOM 645 C CA . VAL A 1 84 ? -5.749 0.161 11.138 1.00 97.50 84 VAL A CA 1
ATOM 646 C C . VAL A 1 84 ? -6.675 -0.865 10.490 1.00 97.50 84 VAL A C 1
ATOM 648 O O . VAL A 1 84 ? -6.614 -2.052 10.816 1.00 97.50 84 VAL A O 1
ATOM 651 N N . SER A 1 85 ? -7.516 -0.442 9.548 1.00 97.75 85 SER A N 1
ATOM 652 C CA . SER A 1 85 ? -8.249 -1.397 8.711 1.00 97.75 85 SER A CA 1
ATOM 653 C C . SER A 1 85 ? -7.305 -2.203 7.811 1.00 97.75 85 SER A C 1
ATOM 655 O O . SER A 1 85 ? -6.196 -1.758 7.491 1.00 97.75 85 SER A O 1
ATOM 657 N N . GLY A 1 86 ? -7.752 -3.367 7.322 1.00 97.31 86 GLY A N 1
ATOM 658 C CA . GLY A 1 86 ? -7.000 -4.101 6.298 1.00 97.31 86 GLY A CA 1
ATOM 659 C C . GLY A 1 86 ? -6.762 -3.265 5.038 1.00 97.31 86 GLY A C 1
ATOM 660 O O . GLY A 1 86 ? -5.682 -3.334 4.453 1.00 97.31 86 GLY A O 1
ATOM 661 N N . ASN A 1 87 ? -7.713 -2.398 4.669 1.00 97.19 87 ASN A N 1
ATOM 662 C CA . ASN A 1 87 ? -7.572 -1.486 3.533 1.00 97.19 87 ASN A CA 1
ATOM 663 C C . ASN A 1 87 ? -6.418 -0.489 3.738 1.00 97.19 87 ASN A C 1
ATOM 665 O O . ASN A 1 87 ? -5.524 -0.414 2.892 1.00 97.19 87 ASN A O 1
ATOM 669 N N . ALA A 1 88 ? -6.386 0.195 4.886 1.00 97.75 88 ALA A N 1
ATOM 670 C CA . ALA A 1 88 ? -5.309 1.118 5.238 1.00 97.75 88 ALA A CA 1
ATOM 671 C C . ALA A 1 88 ? -3.956 0.408 5.371 1.00 97.75 88 ALA A C 1
ATOM 673 O O . ALA A 1 88 ? -2.953 0.919 4.874 1.00 97.75 88 ALA A O 1
ATOM 674 N N . ALA A 1 89 ? -3.915 -0.782 5.980 1.00 98.12 89 ALA A N 1
ATOM 675 C CA . ALA A 1 89 ? -2.696 -1.586 6.041 1.00 98.12 89 ALA A CA 1
ATOM 676 C C . ALA A 1 89 ? -2.165 -1.880 4.631 1.00 98.12 89 ALA A C 1
ATOM 678 O O . ALA A 1 89 ? -1.007 -1.607 4.334 1.00 98.12 89 ALA A O 1
ATOM 679 N N . GLY A 1 90 ? -3.022 -2.359 3.728 1.00 98.12 90 GLY A N 1
ATOM 680 C CA . GLY A 1 90 ? -2.664 -2.602 2.331 1.00 98.12 90 GLY A CA 1
ATOM 681 C C . GLY A 1 90 ? -2.134 -1.373 1.601 1.00 98.12 90 GLY A C 1
ATOM 682 O O . GLY A 1 90 ? -1.122 -1.449 0.898 1.00 98.12 90 GLY A O 1
ATOM 683 N N . PHE A 1 91 ? -2.784 -0.227 1.807 1.00 98.25 91 PHE A N 1
ATOM 684 C CA . PHE A 1 91 ? -2.344 1.058 1.274 1.00 98.25 91 PHE A CA 1
ATOM 685 C C . PHE A 1 91 ? -0.914 1.384 1.730 1.00 98.25 91 PHE A C 1
ATOM 687 O O . PHE A 1 91 ? -0.037 1.620 0.897 1.00 98.25 91 PHE A O 1
ATOM 694 N N . ILE A 1 92 ? -0.669 1.350 3.045 1.00 98.38 92 ILE A N 1
ATOM 695 C CA . ILE A 1 92 ? 0.632 1.654 3.657 1.00 98.38 92 ILE A CA 1
ATOM 696 C C . ILE A 1 92 ? 1.703 0.698 3.124 1.00 98.38 92 ILE A C 1
ATOM 698 O O . ILE A 1 92 ? 2.748 1.135 2.646 1.00 98.38 92 ILE A O 1
ATOM 702 N N . LEU A 1 93 ? 1.436 -0.609 3.151 1.00 98.44 93 LEU A N 1
ATOM 703 C CA . LEU A 1 93 ? 2.387 -1.633 2.716 1.00 98.44 93 LEU A CA 1
ATOM 704 C C . LEU A 1 93 ? 2.718 -1.497 1.224 1.00 98.44 93 LEU A C 1
ATOM 706 O O . LEU A 1 93 ? 3.887 -1.575 0.846 1.00 98.44 93 LEU A O 1
ATOM 710 N N . THR A 1 94 ? 1.716 -1.225 0.381 1.00 98.56 94 THR A N 1
ATOM 711 C CA . THR A 1 94 ? 1.934 -0.975 -1.050 1.00 98.56 94 THR A CA 1
ATOM 712 C C . THR A 1 94 ? 2.803 0.268 -1.262 1.00 98.56 94 THR A C 1
ATOM 714 O O . THR A 1 94 ? 3.758 0.211 -2.039 1.00 98.56 94 THR A O 1
ATOM 717 N N . ALA A 1 95 ? 2.524 1.377 -0.566 1.00 98.44 95 ALA A N 1
ATOM 718 C CA . ALA A 1 95 ? 3.321 2.602 -0.659 1.00 98.44 95 ALA A CA 1
ATOM 719 C C . ALA A 1 95 ? 4.786 2.361 -0.255 1.00 98.44 95 ALA A C 1
ATOM 721 O O . ALA A 1 95 ? 5.703 2.725 -0.995 1.00 98.44 95 ALA A O 1
ATOM 722 N N . LEU A 1 96 ? 5.014 1.661 0.862 1.00 98.12 96 LEU A N 1
ATOM 723 C CA . LEU A 1 96 ? 6.356 1.301 1.323 1.00 98.12 96 LEU A CA 1
ATOM 724 C C . LEU A 1 96 ? 7.117 0.461 0.287 1.00 98.12 96 LEU A C 1
ATOM 726 O O . LEU A 1 96 ? 8.301 0.710 0.044 1.00 98.12 96 LEU A O 1
ATOM 730 N N . VAL A 1 97 ? 6.453 -0.509 -0.350 1.00 98.56 97 VAL A N 1
ATOM 731 C CA . VAL A 1 97 ? 7.075 -1.340 -1.391 1.00 98.56 97 VAL A CA 1
ATOM 732 C C . VAL A 1 97 ? 7.366 -0.528 -2.648 1.00 98.56 97 VAL A C 1
ATOM 734 O O . VAL A 1 97 ? 8.490 -0.589 -3.138 1.00 98.56 97 VAL A O 1
ATOM 737 N N . LEU A 1 98 ? 6.427 0.279 -3.147 1.00 98.44 98 LEU A N 1
ATOM 738 C CA . LEU A 1 98 ? 6.663 1.136 -4.317 1.00 98.44 98 LEU A CA 1
ATOM 739 C C . LEU A 1 98 ? 7.866 2.064 -4.101 1.00 98.44 98 LEU A C 1
ATOM 741 O O . LEU A 1 98 ? 8.741 2.154 -4.966 1.00 98.44 98 LEU A O 1
ATOM 745 N N . ASN A 1 99 ? 7.961 2.691 -2.926 1.00 97.81 99 ASN A N 1
ATOM 746 C CA . ASN A 1 99 ? 9.102 3.528 -2.567 1.00 97.81 99 ASN A CA 1
ATOM 747 C C . ASN A 1 99 ? 10.404 2.710 -2.493 1.00 97.81 99 ASN A C 1
ATOM 749 O O . ASN A 1 99 ? 11.411 3.083 -3.095 1.00 97.81 99 ASN A O 1
ATOM 753 N N . HIS A 1 100 ? 10.395 1.552 -1.825 1.00 97.56 100 HIS A N 1
ATOM 754 C CA . HIS A 1 100 ? 11.573 0.686 -1.739 1.00 97.56 100 HIS A CA 1
ATOM 755 C C . HIS A 1 100 ? 12.054 0.236 -3.128 1.00 97.56 100 HIS A C 1
ATOM 757 O O . HIS A 1 100 ? 13.241 0.352 -3.443 1.00 97.56 100 HIS A O 1
ATOM 763 N N . ARG A 1 101 ? 11.149 -0.225 -3.998 1.00 97.88 101 ARG A N 1
ATOM 764 C CA . ARG A 1 101 ? 11.501 -0.651 -5.360 1.00 97.88 101 ARG A CA 1
ATOM 765 C C . ARG A 1 101 ? 11.998 0.517 -6.213 1.00 97.88 101 ARG A C 1
ATOM 767 O O . ARG A 1 101 ? 12.962 0.341 -6.956 1.00 97.88 101 ARG A O 1
ATOM 774 N N . CYS A 1 102 ? 11.434 1.716 -6.052 1.00 97.81 102 CYS A N 1
ATOM 775 C CA . CYS A 1 102 ? 11.947 2.938 -6.677 1.00 97.81 102 CYS A CA 1
ATOM 776 C C . CYS A 1 102 ? 13.424 3.182 -6.314 1.00 97.81 102 CYS A C 1
ATOM 778 O O . CYS A 1 102 ? 14.278 3.261 -7.201 1.00 97.81 102 CYS A O 1
ATOM 780 N N . TRP A 1 103 ? 13.759 3.195 -5.019 1.00 97.38 103 TRP A N 1
ATOM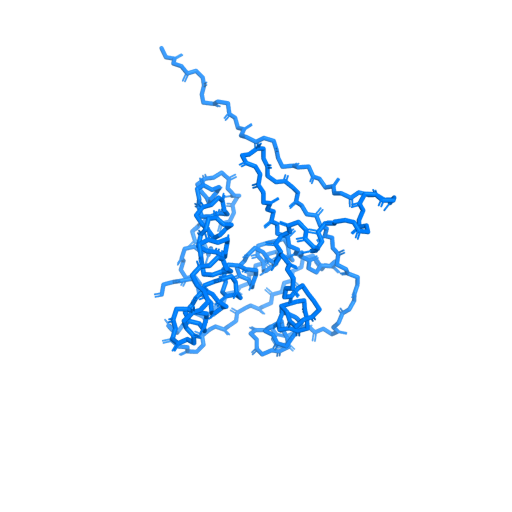 781 C CA . TRP A 1 103 ? 15.142 3.364 -4.553 1.00 97.38 103 TRP A CA 1
ATOM 782 C C . TRP A 1 103 ? 16.076 2.253 -5.029 1.00 97.38 103 TRP A C 1
ATOM 784 O O . TRP A 1 103 ? 17.222 2.524 -5.400 1.00 97.38 103 TRP A O 1
ATOM 794 N N . HIS A 1 104 ? 15.592 1.011 -5.046 1.00 97.31 104 HIS A N 1
ATOM 795 C CA . HIS A 1 104 ? 16.339 -0.119 -5.581 1.00 97.31 104 HIS A CA 1
ATOM 796 C C . HIS A 1 104 ? 16.722 0.123 -7.048 1.00 97.31 104 HIS A C 1
ATOM 798 O O . HIS A 1 104 ? 17.899 0.021 -7.393 1.00 97.31 104 HIS A O 1
ATOM 804 N N . TYR A 1 105 ? 15.772 0.495 -7.908 1.00 97.44 105 TYR A N 1
ATOM 805 C CA . TYR A 1 105 ? 16.048 0.698 -9.332 1.00 97.44 105 TYR A CA 1
ATOM 806 C C . TYR A 1 105 ? 16.863 1.946 -9.643 1.00 97.44 105 TYR A C 1
ATOM 808 O O . TYR A 1 105 ? 17.687 1.897 -10.558 1.00 97.44 105 TYR A O 1
ATOM 816 N N . ASN A 1 106 ? 16.705 3.012 -8.856 1.00 96.06 106 ASN A N 1
ATOM 817 C CA . ASN A 1 106 ? 17.574 4.184 -8.920 1.00 96.06 106 ASN A CA 1
ATOM 818 C C . ASN A 1 106 ? 19.050 3.775 -8.742 1.00 96.06 106 ASN A C 1
ATOM 820 O O . ASN A 1 106 ? 19.892 4.060 -9.590 1.00 96.06 106 ASN A O 1
ATOM 824 N N . ARG A 1 107 ? 19.353 2.992 -7.695 1.00 96.12 107 ARG A N 1
ATOM 825 C CA . ARG A 1 107 ? 20.725 2.538 -7.397 1.00 96.12 107 ARG A CA 1
ATOM 826 C C . ARG A 1 107 ? 21.307 1.563 -8.425 1.00 96.12 107 ARG A C 1
ATOM 828 O O . ARG A 1 107 ? 22.524 1.484 -8.542 1.00 96.12 107 ARG A O 1
ATOM 835 N N . HIS A 1 108 ? 20.463 0.834 -9.154 1.00 95.94 108 HIS A N 1
ATOM 836 C CA . HIS A 1 108 ? 20.886 -0.175 -10.135 1.00 95.94 108 HIS A CA 1
ATOM 837 C C . HIS A 1 108 ? 20.772 0.303 -11.594 1.00 95.94 108 HIS A C 1
ATOM 839 O O . HIS A 1 108 ? 20.896 -0.502 -12.514 1.00 95.94 108 HIS A O 1
ATOM 845 N N . GLY A 1 109 ? 20.530 1.599 -11.828 1.00 93.88 109 GLY A N 1
ATOM 846 C CA . GLY A 1 109 ? 20.563 2.198 -13.167 1.00 93.88 109 GLY A CA 1
ATOM 847 C C . GLY A 1 109 ? 19.381 1.845 -14.078 1.00 93.88 109 GLY A C 1
ATOM 848 O O . GLY A 1 109 ? 19.439 2.111 -15.278 1.00 93.88 109 GLY A O 1
ATOM 849 N N . ASN A 1 110 ? 18.290 1.280 -13.549 1.00 95.62 110 ASN A N 1
ATOM 850 C CA . ASN A 1 110 ? 17.083 1.018 -14.337 1.00 95.62 110 ASN A CA 1
ATOM 851 C C . ASN A 1 110 ? 16.121 2.212 -14.257 1.00 95.62 110 ASN A C 1
ATOM 853 O O . ASN A 1 110 ? 15.165 2.218 -13.479 1.00 95.62 110 ASN A O 1
ATOM 857 N N . GLY A 1 111 ? 16.384 3.234 -15.074 1.00 96.19 111 GLY A N 1
ATOM 858 C CA . GLY A 1 111 ? 15.598 4.472 -15.083 1.00 96.19 111 GLY A CA 1
ATOM 859 C C . GLY A 1 111 ? 14.118 4.268 -15.425 1.00 96.19 111 GLY A C 1
ATOM 860 O O . GLY A 1 111 ? 13.266 4.938 -14.849 1.00 96.19 111 GLY A O 1
ATOM 861 N N . ALA A 1 112 ? 13.798 3.309 -16.301 1.00 97.19 112 ALA A N 1
ATOM 862 C CA . ALA A 1 112 ? 12.421 3.037 -16.713 1.00 97.19 112 ALA A CA 1
ATOM 863 C C . ALA A 1 112 ? 11.573 2.485 -15.555 1.00 97.19 112 ALA A C 1
ATOM 865 O O . ALA A 1 112 ? 10.509 3.030 -15.259 1.00 97.19 112 ALA A O 1
ATOM 866 N N . LEU A 1 113 ? 12.056 1.451 -14.854 1.00 96.50 113 LEU A N 1
ATOM 867 C CA . LEU A 1 113 ? 11.346 0.917 -13.686 1.00 96.50 113 LEU A CA 1
ATOM 868 C C . LEU A 1 113 ? 11.372 1.892 -12.506 1.00 96.50 113 LEU A C 1
ATOM 870 O O . LEU A 1 113 ? 10.373 2.004 -11.803 1.00 96.50 113 LEU A O 1
ATOM 874 N N . CYS A 1 114 ? 12.458 2.646 -12.315 1.00 98.06 114 CYS A N 1
ATOM 875 C CA . CYS A 1 114 ? 12.510 3.702 -11.304 1.00 9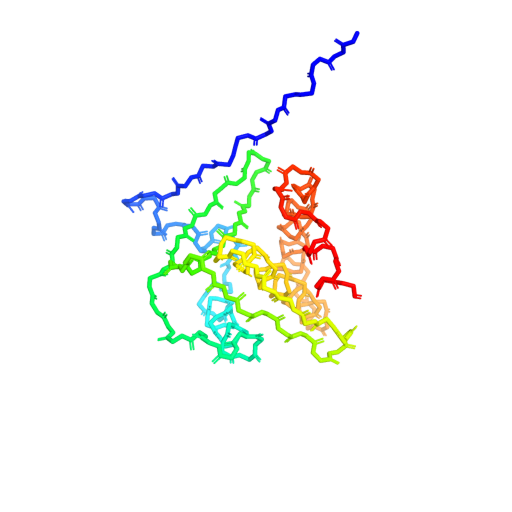8.06 114 CYS A CA 1
ATOM 876 C C . CYS A 1 114 ? 11.398 4.742 -11.520 1.00 98.06 114 CYS A C 1
ATOM 878 O O . CYS A 1 114 ? 10.637 5.030 -10.598 1.00 98.06 114 CYS A O 1
ATOM 880 N N . ALA A 1 115 ? 11.266 5.268 -12.743 1.00 98.00 115 ALA A N 1
ATOM 881 C CA . ALA A 1 115 ? 10.231 6.239 -13.088 1.00 98.00 115 ALA A CA 1
ATOM 882 C C . ALA A 1 115 ? 8.819 5.649 -12.950 1.00 98.00 115 ALA A C 1
ATOM 884 O O . ALA A 1 115 ? 7.919 6.321 -12.446 1.00 98.00 115 ALA A O 1
ATOM 885 N N . HIS A 1 116 ? 8.628 4.383 -13.337 1.00 97.88 116 HIS A N 1
ATOM 886 C CA . HIS A 1 116 ? 7.350 3.685 -13.178 1.00 97.88 116 HIS A CA 1
ATOM 887 C C . HIS A 1 116 ? 6.943 3.558 -11.704 1.00 97.88 116 HIS A C 1
ATOM 889 O O . HIS A 1 116 ? 5.835 3.952 -11.341 1.00 97.88 116 HIS A O 1
ATOM 895 N N . MET A 1 117 ? 7.845 3.081 -10.839 1.00 98.12 117 MET A N 1
ATOM 896 C CA . MET A 1 117 ? 7.581 2.936 -9.401 1.00 98.12 117 MET A CA 1
ATOM 897 C C . MET A 1 117 ? 7.328 4.288 -8.731 1.00 98.12 117 MET A C 1
ATOM 899 O O . MET A 1 117 ? 6.373 4.424 -7.968 1.00 98.12 117 MET A O 1
ATOM 903 N N . ALA A 1 118 ? 8.132 5.305 -9.063 1.00 98.00 118 ALA A N 1
ATOM 904 C CA . ALA A 1 118 ? 7.933 6.666 -8.575 1.00 98.00 118 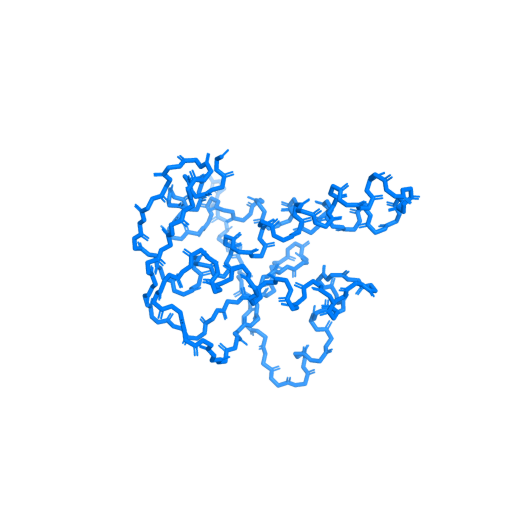ALA A CA 1
ATOM 905 C C . ALA A 1 118 ? 6.557 7.212 -8.977 1.00 98.00 118 ALA A C 1
ATOM 907 O O . ALA A 1 118 ? 5.855 7.781 -8.142 1.00 98.00 118 ALA A O 1
ATOM 908 N N . LYS A 1 119 ? 6.133 6.985 -10.229 1.00 98.00 119 LYS A N 1
ATOM 909 C CA . LYS A 1 119 ? 4.831 7.457 -10.705 1.00 98.00 119 LYS A CA 1
ATOM 910 C C . LYS A 1 119 ? 3.672 6.781 -9.980 1.00 98.00 119 LYS A C 1
ATOM 912 O O . LYS A 1 119 ? 2.708 7.445 -9.610 1.00 98.00 119 LYS A O 1
ATOM 917 N N . ARG A 1 120 ? 3.763 5.468 -9.764 1.00 98.19 120 ARG A N 1
ATOM 918 C CA . ARG A 1 120 ? 2.748 4.691 -9.038 1.00 98.19 120 ARG A CA 1
ATOM 919 C C . ARG A 1 120 ? 2.677 5.094 -7.569 1.00 98.19 120 ARG A C 1
ATOM 921 O O . ARG A 1 120 ? 1.581 5.220 -7.035 1.00 98.19 120 ARG A O 1
ATOM 928 N N . HIS A 1 121 ? 3.826 5.362 -6.951 1.00 98.06 121 HIS A N 1
ATOM 929 C CA . HIS A 1 121 ? 3.894 5.904 -5.599 1.00 98.06 121 HIS A CA 1
ATOM 930 C C . HIS A 1 121 ? 3.239 7.288 -5.517 1.00 98.06 121 HIS A C 1
ATOM 932 O O . HIS A 1 121 ? 2.399 7.508 -4.656 1.00 98.06 121 HIS A O 1
ATOM 938 N N . GLU A 1 122 ? 3.558 8.207 -6.432 1.00 97.00 122 GLU A N 1
ATOM 939 C CA . GLU A 1 122 ? 2.938 9.539 -6.490 1.00 97.00 122 GLU A CA 1
ATOM 940 C C . GLU A 1 122 ? 1.409 9.456 -6.645 1.00 97.00 122 GLU A C 1
ATOM 942 O O . GLU A 1 122 ? 0.687 10.123 -5.909 1.00 97.00 122 GLU A O 1
ATOM 947 N N . GLN A 1 123 ? 0.918 8.602 -7.552 1.00 96.31 123 GLN A N 1
ATOM 948 C CA . GLN A 1 123 ? -0.518 8.363 -7.754 1.00 96.31 123 GLN A CA 1
ATOM 949 C C . GLN A 1 123 ? -1.203 7.806 -6.504 1.00 96.31 123 GLN A C 1
ATOM 951 O O . GLN A 1 123 ? -2.338 8.165 -6.209 1.00 96.31 123 GLN A O 1
ATOM 956 N N . LEU A 1 124 ? -0.528 6.920 -5.769 1.00 97.12 124 LEU A N 1
ATOM 957 C CA . LEU A 1 124 ? -1.054 6.400 -4.514 1.00 97.12 124 LEU A CA 1
ATOM 958 C C . LEU A 1 124 ? -1.083 7.500 -3.447 1.00 97.12 124 LEU A C 1
ATOM 960 O O . LEU A 1 124 ? -2.113 7.720 -2.816 1.00 97.12 124 LEU A O 1
ATOM 964 N N . MET A 1 125 ? 0.010 8.247 -3.294 1.00 96.50 125 MET A N 1
ATOM 965 C CA . MET A 1 125 ? 0.132 9.286 -2.272 1.00 96.50 125 MET A CA 1
ATOM 966 C C . MET A 1 125 ? -0.795 10.485 -2.504 1.00 96.50 125 MET A C 1
ATOM 968 O O . MET A 1 125 ? -1.290 11.054 -1.531 1.00 96.50 125 MET A O 1
ATOM 972 N N . SER A 1 126 ? -1.108 10.837 -3.757 1.00 94.38 126 SER A N 1
ATOM 973 C CA . SER A 1 126 ? -2.109 11.874 -4.059 1.00 94.38 126 SER A CA 1
ATOM 974 C C . SER A 1 126 ? -3.507 11.508 -3.546 1.00 94.38 126 SER A C 1
ATOM 976 O O . SER A 1 126 ? -4.334 12.394 -3.325 1.00 94.38 126 SER A O 1
ATOM 978 N N . PHE A 1 127 ? -3.762 10.217 -3.302 1.00 93.19 127 PHE A N 1
ATOM 979 C CA . PHE A 1 127 ? -5.044 9.726 -2.823 1.00 93.19 127 PHE A CA 1
ATOM 980 C C . PHE A 1 127 ? -5.189 9.743 -1.288 1.00 93.19 127 PHE A C 1
ATOM 982 O O . PHE A 1 127 ? -6.305 9.632 -0.781 1.00 93.19 127 PHE A O 1
ATOM 989 N N . VAL A 1 128 ? -4.105 9.925 -0.519 1.00 94.88 128 VAL A N 1
ATOM 990 C CA . VAL A 1 128 ? -4.144 9.805 0.956 1.00 94.88 128 VAL A CA 1
ATOM 991 C C . VAL A 1 128 ? -5.172 10.744 1.586 1.00 94.88 128 VAL A C 1
ATOM 993 O O . VAL A 1 128 ? -5.895 10.328 2.485 1.00 94.88 128 VAL A O 1
ATOM 996 N N . ALA A 1 129 ? -5.302 11.978 1.087 1.00 92.44 129 ALA A N 1
ATOM 997 C CA . ALA A 1 129 ? -6.241 12.972 1.620 1.00 92.44 129 ALA A CA 1
ATOM 998 C C . ALA A 1 129 ? -7.722 12.545 1.535 1.00 92.44 129 ALA A C 1
ATOM 1000 O O . ALA A 1 129 ? -8.559 13.082 2.262 1.00 92.44 129 ALA A O 1
ATOM 1001 N N . PHE A 1 130 ? -8.047 11.578 0.670 1.00 92.56 130 PHE A N 1
ATOM 1002 C CA . PHE A 1 130 ? -9.396 11.037 0.491 1.00 92.56 130 PHE A CA 1
ATOM 1003 C C . PHE A 1 130 ? -9.626 9.733 1.263 1.00 92.56 130 PHE A C 1
ATOM 1005 O O . PHE A 1 130 ? -10.751 9.236 1.306 1.00 92.56 130 PHE A O 1
ATOM 1012 N N . HIS A 1 131 ? -8.585 9.169 1.879 1.00 93.50 131 HIS A N 1
ATOM 1013 C CA . HIS A 1 131 ? -8.700 7.949 2.664 1.00 93.50 131 HIS A CA 1
ATOM 1014 C C . HIS A 1 131 ? -9.287 8.255 4.061 1.00 93.50 131 HIS A C 1
ATOM 1016 O O . HIS A 1 131 ? -8.806 9.174 4.732 1.00 93.50 131 HIS A O 1
ATOM 1022 N N . PRO A 1 132 ? -10.279 7.487 4.562 1.00 94.31 132 PRO A N 1
ATOM 1023 C CA . PRO A 1 132 ? -10.870 7.716 5.889 1.00 94.31 132 PRO A CA 1
ATOM 1024 C C . PRO A 1 132 ? -9.843 7.721 7.033 1.00 94.31 132 PRO A C 1
ATOM 1026 O O . PRO A 1 132 ? -9.949 8.497 7.976 1.00 94.31 132 PRO A O 1
ATOM 1029 N N . GLU A 1 133 ? -8.810 6.886 6.915 1.00 96.62 133 GLU A N 1
ATOM 1030 C CA . GLU A 1 133 ? -7.709 6.744 7.883 1.00 96.62 133 GLU A CA 1
ATOM 1031 C C . GLU A 1 133 ? -6.445 7.553 7.514 1.00 96.62 133 GLU A C 1
ATOM 1033 O O . GLU A 1 133 ? -5.332 7.172 7.876 1.00 96.62 133 GLU A O 1
ATOM 1038 N N . GLN A 1 134 ? -6.580 8.668 6.785 1.00 96.62 134 GLN A N 1
ATOM 1039 C CA . GLN A 1 134 ? -5.444 9.458 6.275 1.00 96.62 134 GLN A CA 1
ATOM 1040 C C . GLN A 1 134 ? -4.388 9.827 7.330 1.00 96.62 134 GLN A C 1
ATOM 1042 O O . GLN A 1 134 ? -3.195 9.811 7.043 1.00 96.62 134 GLN A O 1
ATOM 1047 N N . SER A 1 135 ? -4.808 10.143 8.558 1.00 95.81 135 SER A N 1
ATOM 1048 C CA . SER A 1 135 ? -3.902 10.531 9.643 1.00 95.81 135 SER A CA 1
ATOM 1049 C C . SER A 1 135 ? -3.024 9.367 10.106 1.00 95.81 135 SER A C 1
ATOM 1051 O O . SER A 1 135 ? -1.850 9.571 10.410 1.00 95.81 135 SER A O 1
ATOM 1053 N N . LEU A 1 136 ? -3.566 8.145 10.119 1.00 96.69 136 LEU A N 1
ATOM 1054 C CA . LEU A 1 136 ? -2.817 6.928 10.432 1.00 96.69 136 LEU A CA 1
ATOM 1055 C C . LEU A 1 136 ? -1.871 6.565 9.290 1.00 96.69 136 LEU A C 1
ATOM 1057 O O . LEU A 1 136 ? -0.723 6.222 9.552 1.00 96.69 136 LEU A O 1
ATOM 1061 N N . ILE A 1 137 ? -2.320 6.707 8.039 1.00 97.25 137 ILE A N 1
ATOM 1062 C CA . ILE A 1 137 ? -1.488 6.453 6.855 1.00 97.25 137 ILE A CA 1
ATOM 1063 C C . ILE A 1 137 ? -0.272 7.380 6.838 1.00 97.25 137 ILE A C 1
ATOM 1065 O O . ILE A 1 137 ? 0.850 6.893 6.726 1.00 97.25 137 ILE A O 1
ATOM 1069 N N . TRP A 1 138 ? -0.470 8.691 7.005 1.00 96.25 138 TRP A N 1
ATOM 1070 C CA . TRP A 1 138 ? 0.643 9.642 7.053 1.00 96.25 138 TRP A CA 1
ATOM 1071 C C . TRP A 1 138 ? 1.625 9.313 8.170 1.00 96.25 138 TRP A C 1
ATOM 1073 O O . TRP A 1 138 ? 2.824 9.266 7.930 1.00 96.25 138 TRP A O 1
ATOM 1083 N N . ARG A 1 139 ? 1.124 9.017 9.372 1.00 95.75 139 ARG A N 1
ATOM 1084 C CA . ARG A 1 139 ? 1.981 8.701 10.518 1.00 95.75 139 ARG A CA 1
ATOM 1085 C C . ARG A 1 139 ? 2.732 7.376 10.358 1.00 95.75 139 ARG A C 1
ATOM 1087 O O . ARG A 1 139 ? 3.827 7.235 10.884 1.00 95.75 139 ARG A O 1
ATOM 1094 N N . ALA A 1 140 ? 2.156 6.399 9.662 1.00 95.75 140 ALA A N 1
ATOM 1095 C CA . ALA A 1 140 ? 2.817 5.126 9.396 1.00 95.75 140 ALA A CA 1
ATOM 1096 C C . ALA A 1 140 ? 3.935 5.240 8.343 1.00 95.75 140 ALA A C 1
ATOM 1098 O O . ALA A 1 140 ? 4.867 4.431 8.374 1.00 95.75 140 ALA A O 1
ATOM 1099 N N . LEU A 1 141 ? 3.832 6.222 7.438 1.00 94.81 141 LEU A N 1
ATOM 1100 C CA . LEU A 1 141 ? 4.744 6.461 6.311 1.00 94.81 141 LEU A CA 1
ATOM 1101 C C . LEU A 1 141 ? 5.802 7.553 6.558 1.00 94.81 141 LEU A C 1
ATOM 1103 O O . LEU A 1 141 ? 6.633 7.757 5.674 1.00 94.81 141 LEU A O 1
ATOM 1107 N N . ASP A 1 142 ? 5.757 8.230 7.708 1.00 89.31 142 ASP A N 1
ATOM 1108 C CA . ASP A 1 142 ? 6.752 9.224 8.159 1.00 89.31 142 ASP A CA 1
ATOM 1109 C C . ASP A 1 142 ? 8.163 8.618 8.279 1.00 89.31 142 ASP A C 1
ATOM 1111 O O . ASP A 1 142 ? 9.135 9.229 7.783 1.00 89.31 142 ASP A O 1
#

Secondary structure (DSSP, 8-state):
----PPP--EEE-GGGHHHHHHHHHGGGHHHHHHHHHHHHHHH-TT-----EEEEE-TTS-EEEEES-SEEEEEETTTTEEEEEEHHHHHHHHHHHHHHHHHHHHHHTT-HHHHHHHHHHHHHHHTTGGGSTTHHHHHHHH-

pLDDT: mean 93.9, std 9.28, range [38.44, 98.56]

Mean predicted aligned error: 3.81 Å

Nearest PDB structures (foldseek):
  2wj9-assembly1_B  TM=8.509E-01  e=3.483E-11  Escherichia coli CFT073
  2wj9-assembly1_A  TM=8.504E-01  e=1.292E-10  Escherichia coli CFT073
  2kmg-assembly1_A  TM=8.670E-01  e=8.195E-10  Bordetella pertussis

Solvent-accessible surface area (backbone atoms only — not comparable to full-atom values): 7856 Å² total; per-residue (Å²): 133,82,77,80,76,78,81,64,73,42,76,56,61,75,77,61,49,78,53,44,49,48,67,49,50,41,100,46,23,73,61,52,52,54,46,36,51,55,42,42,61,68,31,17,83,76,58,81,81,78,57,69,50,36,36,35,38,80,91,41,46,48,40,46,19,49,75,45,77,68,37,46,41,41,38,80,92,73,66,32,69,48,79,38,38,13,58,55,48,13,46,48,40,38,44,54,45,29,51,50,53,17,55,52,24,58,76,68,70,38,62,68,61,17,52,48,23,47,50,30,32,50,46,45,60,73,45,38,88,77,42,95,58,30,72,58,47,51,57,66,71,102

InterPro domains:
  IPR004914 Antirestriction protein [PF03230] (46-142)
  IPR042297 Antirestriction domain superfamily [G3DSA:3.30.70.3580] (4-142)